Protein AF-A0A2E2UXY4-F1 (afdb_monomer_lite)

Sequence (115 aa):
MAEKNNEGSLSYKFWNSEKWNSLYKQQIFVAHKLVKKYKESAIVKALNSSRGKKIYSLRFPGLENIILAEQKKIELQEQKSSNIIYDTDISDKRRKPFGKKSPAQRLRDLDGENK

Secondary structure (DSSP, 8-state):
---TT--S-HHHHHHH-HHHHHHHHHHHHHHHHHHHHS-HHHHHHHHHSTTGGG---TT-THHHHHHHHHHHHHHHHHHHHTT----TT-----PPPTT---HHHHHHHHHTS--

Radius of gyration: 29.12 Å; chains: 1; bounding box: 54×53×76 Å

Foldseek 3Di:
DPPPPPPDDPVCCQCPPPVRNVVVVVQVVLVVVVVVPAPVVLLVVLCVDPVNVVDPGSPPPCSVVSSVVSRVVVVVVVVVVVPDDDPPPPPPPDDDPPPDDDPVRVVVVVVPPPD

Structure (mmCIF, N/CA/C/O backbone):
data_AF-A0A2E2UXY4-F1
#
_entry.id   AF-A0A2E2UXY4-F1
#
loop_
_atom_site.group_PDB
_atom_site.id
_atom_site.type_symbol
_atom_site.label_atom_id
_atom_site.label_alt_id
_atom_site.label_comp_id
_atom_site.label_asym_id
_atom_site.label_entity_id
_atom_site.label_seq_id
_atom_site.pdbx_PDB_ins_code
_atom_site.Cartn_x
_atom_site.Cartn_y
_atom_site.Cartn_z
_atom_site.occupancy
_atom_site.B_iso_or_equiv
_atom_site.auth_seq_id
_atom_site.auth_comp_id
_atom_site.auth_asym_id
_atom_site.auth_atom_id
_atom_site.pdbx_PDB_model_num
ATOM 1 N N . MET A 1 1 ? 18.876 13.947 -13.382 1.00 44.22 1 MET A N 1
ATOM 2 C CA . MET A 1 1 ? 18.264 12.682 -13.851 1.00 44.22 1 MET A CA 1
ATOM 3 C C . MET A 1 1 ? 16.855 13.029 -14.347 1.00 44.22 1 MET A C 1
ATOM 5 O O . MET A 1 1 ? 16.097 13.547 -13.551 1.00 44.22 1 MET A O 1
ATOM 9 N N . ALA A 1 2 ? 16.546 12.896 -15.645 1.00 44.16 2 ALA A N 1
ATOM 10 C CA . ALA A 1 2 ? 15.249 13.188 -16.316 1.00 44.16 2 ALA A CA 1
ATOM 11 C C . ALA A 1 2 ? 14.596 14.598 -16.203 1.00 44.16 2 ALA A C 1
ATOM 13 O O . ALA A 1 2 ? 13.668 14.886 -16.951 1.00 44.16 2 ALA A O 1
ATOM 14 N N . GLU A 1 3 ? 15.090 15.494 -15.351 1.00 42.06 3 GLU A N 1
ATOM 15 C CA . GLU A 1 3 ? 14.454 16.797 -15.064 1.00 42.06 3 GLU A CA 1
ATOM 16 C C . GLU A 1 3 ? 15.028 17.991 -15.849 1.00 42.06 3 GLU A C 1
ATOM 18 O O . GLU A 1 3 ? 14.431 19.061 -15.881 1.00 42.06 3 GLU A O 1
ATOM 23 N N . LYS A 1 4 ? 16.188 17.819 -16.495 1.00 50.31 4 LYS A N 1
ATOM 24 C CA . LYS A 1 4 ? 17.079 18.936 -16.863 1.00 50.31 4 LYS A CA 1
ATOM 25 C C . LYS A 1 4 ? 16.485 19.942 -17.867 1.00 50.31 4 LYS A C 1
ATOM 27 O O . LYS A 1 4 ? 16.881 21.097 -17.827 1.00 50.31 4 LYS A O 1
ATOM 32 N N . ASN A 1 5 ? 15.532 19.526 -18.708 1.00 56.31 5 ASN A N 1
ATOM 33 C CA . ASN A 1 5 ? 14.959 20.385 -19.758 1.00 56.31 5 ASN A CA 1
ATOM 34 C C . ASN A 1 5 ? 13.443 20.630 -19.606 1.00 56.31 5 ASN A C 1
ATOM 36 O O . ASN A 1 5 ? 12.878 21.347 -20.408 1.00 56.31 5 ASN A O 1
ATOM 40 N N . ASN A 1 6 ? 12.784 20.010 -18.618 1.00 55.69 6 ASN A N 1
ATOM 41 C CA . ASN A 1 6 ? 11.361 20.100 -18.237 1.00 55.69 6 ASN A CA 1
ATOM 42 C C . ASN A 1 6 ? 10.250 20.386 -19.291 1.00 55.69 6 ASN A C 1
ATOM 44 O O . ASN A 1 6 ? 9.140 20.736 -18.910 1.00 55.69 6 ASN A O 1
ATOM 48 N N . GLU A 1 7 ? 10.447 20.135 -20.580 1.00 50.50 7 GLU A N 1
ATOM 49 C CA . GLU A 1 7 ? 9.418 20.364 -21.606 1.00 50.50 7 GLU A CA 1
ATOM 50 C C . GLU A 1 7 ? 8.382 19.219 -21.649 1.00 50.50 7 GLU A C 1
ATOM 52 O O . GLU A 1 7 ? 8.735 18.045 -21.774 1.00 50.50 7 GLU A O 1
ATOM 57 N N . GLY A 1 8 ? 7.090 19.549 -21.508 1.00 55.97 8 GLY A N 1
ATOM 58 C CA . GLY A 1 8 ? 5.956 18.613 -21.597 1.00 55.97 8 GLY A CA 1
ATOM 59 C C . GLY A 1 8 ? 5.457 18.014 -20.268 1.00 55.97 8 GLY A C 1
ATOM 60 O O . GLY A 1 8 ? 6.165 17.975 -19.257 1.00 55.97 8 GLY A O 1
ATOM 61 N N . SER A 1 9 ? 4.210 17.521 -20.284 1.00 64.81 9 SER A N 1
ATOM 62 C CA . SER A 1 9 ? 3.551 16.859 -19.144 1.00 64.81 9 SER A CA 1
ATOM 63 C C . SER A 1 9 ? 4.293 15.586 -18.719 1.00 64.81 9 SER A C 1
ATOM 65 O O . SER A 1 9 ? 4.782 14.822 -19.555 1.00 64.81 9 SER A O 1
ATOM 67 N N . LEU A 1 10 ? 4.344 15.330 -17.409 1.00 66.25 10 LEU A N 1
ATOM 68 C CA . LEU A 1 10 ? 4.991 14.157 -16.814 1.00 66.25 10 LEU A CA 1
ATOM 69 C C . LEU A 1 10 ? 4.505 12.840 -17.454 1.00 66.25 10 LEU A C 1
ATOM 71 O O . LEU A 1 10 ? 5.305 11.945 -17.722 1.00 66.25 10 LEU A O 1
ATOM 75 N N . SER A 1 11 ? 3.213 12.759 -17.783 1.00 63.16 11 SER A N 1
ATOM 76 C CA . SER A 1 11 ? 2.592 11.612 -18.455 1.00 63.16 11 SER A CA 1
ATOM 77 C C . SER A 1 11 ? 3.180 11.372 -19.849 1.00 63.16 11 SER A C 1
ATOM 79 O O . SER A 1 11 ? 3.491 10.238 -20.202 1.00 63.16 11 SER A O 1
ATOM 81 N N . TYR A 1 12 ? 3.390 12.444 -20.621 1.00 65.31 12 TYR A N 1
ATOM 82 C CA . TYR A 1 12 ? 3.936 12.383 -21.980 1.00 65.31 12 TYR A CA 1
ATOM 83 C C . TYR A 1 12 ? 5.381 11.859 -21.981 1.00 65.31 12 TYR A C 1
ATOM 85 O O . TYR A 1 12 ? 5.742 11.018 -22.804 1.00 65.31 12 TYR A O 1
ATOM 93 N N . LYS A 1 13 ? 6.190 12.280 -20.998 1.00 66.75 13 LYS A N 1
ATOM 94 C CA . LYS A 1 13 ? 7.580 11.820 -20.825 1.00 66.75 13 LYS A CA 1
ATOM 95 C C . LYS A 1 13 ? 7.662 10.320 -20.525 1.00 66.75 13 LYS A C 1
ATOM 97 O O . LYS A 1 13 ? 8.518 9.636 -21.082 1.00 66.75 13 LYS A O 1
ATOM 102 N N . PHE A 1 14 ? 6.777 9.794 -19.674 1.00 72.00 14 PHE A N 1
ATOM 103 C CA . PHE A 1 14 ? 6.802 8.377 -19.297 1.00 72.00 14 PHE A CA 1
ATOM 104 C C . PHE A 1 14 ? 6.182 7.445 -20.346 1.00 72.00 14 PHE A C 1
ATOM 106 O O . PHE A 1 14 ? 6.632 6.308 -20.465 1.00 72.00 14 PHE A O 1
ATOM 113 N N . TRP A 1 15 ? 5.193 7.910 -21.117 1.00 73.38 15 TRP A N 1
ATOM 114 C CA . TRP A 1 15 ? 4.555 7.129 -22.191 1.00 73.38 15 TRP A CA 1
ATOM 115 C C . TRP A 1 15 ? 5.418 6.988 -23.435 1.00 73.38 15 TRP A C 1
ATOM 117 O O . TRP A 1 15 ? 5.463 5.907 -24.023 1.00 73.38 15 TRP A O 1
ATOM 127 N N . ASN A 1 16 ? 6.127 8.051 -23.810 1.00 74.62 16 ASN A N 1
ATOM 128 C CA . ASN A 1 16 ? 6.851 8.088 -25.078 1.00 74.62 16 ASN A CA 1
ATOM 129 C C . ASN A 1 16 ? 8.336 7.749 -24.938 1.00 74.62 16 ASN A C 1
ATOM 131 O O . ASN A 1 16 ? 8.977 7.396 -25.922 1.00 74.62 16 ASN A O 1
ATOM 135 N N . SER A 1 17 ? 8.899 7.809 -23.727 1.00 80.25 17 SER A N 1
ATOM 136 C CA . SER A 1 17 ? 10.271 7.358 -23.502 1.00 80.25 17 SER A CA 1
ATOM 137 C C . SER A 1 17 ? 10.332 5.834 -23.462 1.00 80.25 17 SER A C 1
ATOM 139 O O . SER A 1 17 ? 9.807 5.210 -22.541 1.00 80.25 17 SER A O 1
ATOM 141 N N . GLU A 1 18 ? 11.038 5.234 -24.418 1.00 78.88 18 GLU A N 1
ATOM 142 C CA . GLU A 1 18 ? 11.223 3.781 -24.523 1.00 78.88 18 GLU A CA 1
ATOM 143 C C . GLU A 1 18 ? 11.753 3.154 -23.222 1.00 78.88 18 GLU A C 1
ATOM 145 O O . GLU A 1 18 ? 11.267 2.115 -22.776 1.00 78.88 18 GLU A O 1
ATOM 150 N N . LYS A 1 19 ? 12.656 3.863 -22.532 1.00 80.00 19 LYS A N 1
ATOM 151 C CA . LYS A 1 19 ? 13.224 3.445 -21.245 1.00 80.00 19 LYS A CA 1
ATOM 152 C C . LYS A 1 19 ? 12.175 3.264 -20.142 1.00 80.00 19 LYS A C 1
ATOM 154 O O . LYS A 1 19 ? 12.319 2.379 -19.302 1.00 80.00 19 LYS A O 1
ATOM 159 N N . TRP A 1 20 ? 11.150 4.113 -20.102 1.00 81.25 20 TRP A N 1
ATOM 160 C CA . TRP A 1 20 ? 10.205 4.171 -18.979 1.00 81.25 20 TRP A CA 1
ATOM 161 C C . TRP A 1 20 ? 8.807 3.649 -19.313 1.00 81.25 20 TRP A C 1
ATOM 163 O O . TRP A 1 20 ? 8.074 3.263 -18.401 1.00 81.25 20 TRP A O 1
ATOM 173 N N . ASN A 1 21 ? 8.470 3.569 -20.600 1.00 85.00 21 ASN A N 1
ATOM 174 C CA . ASN A 1 21 ? 7.168 3.143 -21.104 1.00 85.00 21 ASN A CA 1
ATOM 175 C C . ASN A 1 21 ? 6.756 1.773 -20.544 1.00 85.00 21 ASN A C 1
ATOM 177 O O . ASN A 1 21 ? 5.673 1.618 -19.980 1.00 85.00 21 ASN A O 1
ATOM 181 N N . SER A 1 22 ? 7.657 0.7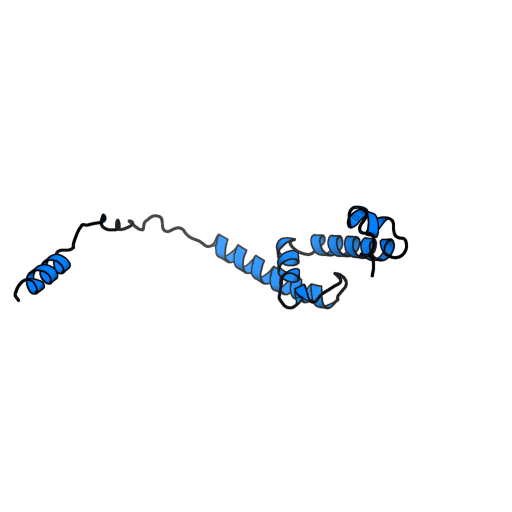88 -20.616 1.00 87.19 22 SER A N 1
ATOM 182 C CA . SER A 1 22 ? 7.391 -0.563 -20.103 1.00 87.19 22 SER A CA 1
ATOM 183 C C . SER A 1 22 ? 7.133 -0.573 -18.592 1.00 87.19 22 SER A C 1
ATOM 185 O O . SER A 1 22 ? 6.145 -1.144 -18.126 1.00 87.19 22 SER A O 1
ATOM 187 N N . LEU A 1 23 ? 7.974 0.122 -17.818 1.00 87.75 23 LEU A N 1
ATOM 188 C CA . LEU A 1 23 ? 7.852 0.178 -16.361 1.00 87.75 23 LEU A CA 1
ATOM 189 C C . LEU A 1 23 ? 6.548 0.846 -15.927 1.00 87.75 23 LEU A C 1
ATOM 191 O O . LEU A 1 23 ? 5.853 0.317 -15.061 1.00 87.75 23 LEU A O 1
ATOM 195 N N . TYR A 1 24 ? 6.179 1.970 -16.538 1.00 87.62 24 TYR A N 1
ATOM 196 C CA . TYR A 1 24 ? 4.933 2.647 -16.196 1.00 87.62 24 TYR A CA 1
ATOM 197 C C . TYR A 1 24 ? 3.717 1.806 -16.628 1.00 87.62 24 TYR A C 1
ATOM 199 O O . TYR A 1 24 ? 2.797 1.642 -15.826 1.00 87.62 24 TYR A O 1
ATOM 207 N N . LYS A 1 25 ? 3.709 1.179 -17.817 1.00 89.88 25 LYS A N 1
ATOM 208 C CA . LYS A 1 25 ? 2.633 0.243 -18.224 1.00 89.88 25 LYS A CA 1
ATOM 209 C C . LYS A 1 25 ? 2.422 -0.870 -17.199 1.00 89.88 25 LYS A C 1
ATOM 211 O O . LYS A 1 25 ? 1.285 -1.183 -16.845 1.00 89.88 25 LYS A O 1
ATOM 216 N N . GLN A 1 26 ? 3.509 -1.425 -16.666 1.00 91.69 26 GLN A N 1
ATOM 217 C CA . GLN A 1 26 ? 3.431 -2.416 -15.595 1.00 91.69 26 GLN A CA 1
ATOM 218 C C . GLN A 1 26 ? 2.832 -1.836 -14.306 1.00 91.69 26 GLN A C 1
ATOM 220 O O . GLN A 1 26 ? 2.033 -2.515 -13.664 1.00 91.69 26 GLN A O 1
ATOM 225 N N . GLN A 1 27 ? 3.168 -0.596 -13.930 1.00 91.31 27 GLN A N 1
ATOM 226 C CA . GLN A 1 27 ? 2.557 0.065 -12.768 1.00 91.31 27 GLN A CA 1
ATOM 227 C C . GLN A 1 27 ? 1.046 0.267 -12.955 1.00 91.31 27 GLN A C 1
ATOM 229 O O . GLN A 1 27 ? 0.303 -0.029 -12.024 1.00 91.31 27 GLN A O 1
ATOM 234 N N . ILE A 1 28 ? 0.570 0.673 -14.145 1.00 92.81 28 ILE A N 1
ATOM 235 C CA . ILE A 1 28 ? -0.879 0.759 -14.430 1.00 92.81 28 ILE A CA 1
ATOM 236 C C . ILE A 1 28 ? -1.542 -0.600 -14.242 1.00 92.81 28 ILE A C 1
ATOM 238 O O . ILE A 1 28 ? -2.569 -0.703 -13.574 1.00 92.81 28 ILE A O 1
ATOM 242 N N . PHE A 1 29 ? -0.974 -1.648 -14.841 1.00 94.56 29 PHE A N 1
ATOM 243 C CA . PHE A 1 29 ? -1.567 -2.980 -14.776 1.00 94.56 29 PHE A CA 1
ATOM 244 C C . PHE A 1 29 ? -1.713 -3.454 -13.325 1.00 94.56 29 PHE A C 1
ATOM 246 O O . PHE A 1 29 ? -2.751 -3.989 -12.929 1.00 94.56 29 PHE A O 1
ATOM 253 N N . VAL A 1 30 ? -0.687 -3.207 -12.512 1.00 95.00 30 VAL A N 1
ATOM 254 C CA . VAL A 1 30 ? -0.689 -3.540 -11.086 1.00 95.00 30 VAL A CA 1
ATOM 255 C C . VAL A 1 30 ? -1.694 -2.681 -10.322 1.00 95.00 30 VAL A C 1
ATOM 257 O O . VAL A 1 30 ? -2.456 -3.229 -9.530 1.00 95.00 30 VAL A O 1
ATOM 260 N N . ALA A 1 31 ? -1.763 -1.375 -10.590 1.00 94.94 31 ALA A N 1
ATOM 261 C CA . ALA A 1 31 ? -2.753 -0.487 -9.985 1.00 94.94 31 ALA A CA 1
ATOM 262 C C . ALA A 1 31 ? -4.183 -0.973 -10.267 1.00 94.94 31 ALA A C 1
ATOM 264 O O . ALA A 1 31 ? -4.979 -1.128 -9.345 1.00 94.94 31 ALA A O 1
ATOM 265 N N . HIS A 1 32 ? -4.483 -1.318 -11.520 1.00 95.94 32 HIS A N 1
ATOM 266 C CA . HIS A 1 32 ? -5.780 -1.864 -11.912 1.00 95.94 32 HIS A CA 1
ATOM 267 C C . HIS A 1 32 ? -6.084 -3.201 -11.216 1.00 95.94 32 HIS A C 1
ATOM 269 O O . HIS A 1 32 ? -7.202 -3.426 -10.756 1.00 95.94 32 HIS A O 1
ATOM 275 N N . LYS A 1 33 ? -5.083 -4.080 -11.068 1.00 95.94 33 LYS A N 1
ATOM 276 C CA . LYS A 1 33 ? -5.227 -5.325 -10.299 1.00 95.94 33 LYS A CA 1
ATOM 277 C C . LYS A 1 33 ? -5.535 -5.059 -8.820 1.00 95.94 33 LYS A C 1
ATOM 279 O O . LYS A 1 33 ? -6.321 -5.800 -8.239 1.00 95.94 33 LYS A O 1
ATOM 284 N N . LEU A 1 34 ? -4.933 -4.032 -8.218 1.00 95.88 34 LEU A N 1
ATOM 285 C CA . LEU A 1 34 ? -5.186 -3.654 -6.825 1.00 95.88 34 LEU A CA 1
ATOM 286 C C . LEU A 1 34 ? -6.596 -3.084 -6.641 1.00 95.88 34 LEU A C 1
ATOM 288 O O . LEU A 1 34 ? -7.291 -3.520 -5.729 1.00 95.88 34 LEU A O 1
ATOM 292 N N . VAL A 1 35 ? -7.041 -2.191 -7.530 1.00 95.94 35 VAL A N 1
ATOM 293 C CA . VAL A 1 35 ? -8.395 -1.601 -7.492 1.00 95.94 35 VAL A CA 1
ATOM 294 C C . VAL A 1 35 ? -9.484 -2.668 -7.638 1.00 95.94 35 VAL A C 1
ATOM 296 O O . VAL A 1 35 ? -10.521 -2.587 -6.995 1.00 95.94 35 VAL A O 1
ATOM 299 N N . LYS A 1 36 ? -9.239 -3.730 -8.415 1.00 96.25 36 LYS A N 1
ATOM 300 C CA . LYS A 1 36 ? -10.166 -4.873 -8.499 1.00 96.25 36 LYS A CA 1
ATOM 301 C C . LYS A 1 36 ? -10.280 -5.687 -7.207 1.00 96.25 36 LYS A C 1
ATOM 303 O O . LYS A 1 36 ? -11.261 -6.403 -7.038 1.00 96.25 36 LYS A O 1
ATOM 308 N N . LYS A 1 37 ? -9.263 -5.651 -6.343 1.00 95.69 37 LYS A N 1
ATOM 309 C CA . LYS A 1 37 ? -9.192 -6.466 -5.120 1.00 95.69 37 LYS A CA 1
ATOM 310 C C . LYS A 1 37 ? -9.604 -5.709 -3.858 1.00 95.69 37 LYS A C 1
ATOM 312 O O . LYS A 1 37 ? -10.111 -6.329 -2.931 1.00 95.69 37 LYS A O 1
ATOM 317 N N . TYR A 1 38 ? -9.328 -4.410 -3.794 1.00 96.69 38 TYR A N 1
ATOM 318 C CA . TYR A 1 38 ? -9.456 -3.596 -2.585 1.00 96.69 38 TYR A CA 1
ATOM 319 C C . TYR A 1 38 ? -10.192 -2.293 -2.888 1.00 96.69 38 TYR A C 1
ATOM 321 O O . TYR A 1 38 ? -10.139 -1.801 -4.013 1.00 96.69 38 TYR A O 1
ATOM 329 N N . LYS A 1 39 ? -10.823 -1.690 -1.871 1.00 95.38 39 LYS A N 1
ATOM 330 C CA . LYS A 1 39 ? -11.453 -0.369 -2.021 1.00 95.38 39 LYS A CA 1
ATOM 331 C C . LYS A 1 39 ? -10.389 0.682 -2.343 1.00 95.38 39 LYS A C 1
ATOM 333 O O . LYS A 1 39 ? -9.312 0.666 -1.737 1.00 95.38 39 LYS A O 1
ATOM 338 N N . GLU A 1 40 ? -10.681 1.640 -3.230 1.00 95.38 40 GLU A N 1
ATOM 339 C CA . GLU A 1 40 ? -9.680 2.654 -3.606 1.00 95.38 40 GLU A CA 1
ATOM 340 C C . GLU A 1 40 ? -9.212 3.461 -2.389 1.00 95.38 40 GLU A C 1
ATOM 342 O O . GLU A 1 40 ? -8.027 3.768 -2.246 1.00 95.38 40 GLU A O 1
ATOM 347 N N . SER A 1 41 ? -10.125 3.731 -1.455 1.00 95.19 41 SER A N 1
ATOM 348 C CA . SER A 1 41 ? -9.837 4.424 -0.199 1.00 95.19 41 SER A CA 1
ATOM 349 C C . SER A 1 41 ? -8.809 3.689 0.671 1.00 95.19 41 SER A C 1
ATOM 351 O O . SER A 1 41 ? -7.945 4.338 1.267 1.00 95.19 41 SER A O 1
ATOM 353 N N . ALA A 1 42 ? -8.844 2.353 0.716 1.00 96.56 42 ALA A N 1
ATOM 354 C CA . ALA A 1 42 ? -7.860 1.547 1.438 1.00 96.56 42 ALA A CA 1
ATOM 355 C C . ALA A 1 42 ? -6.478 1.645 0.789 1.00 96.56 42 ALA A C 1
ATOM 357 O O . ALA A 1 42 ? -5.478 1.833 1.483 1.00 96.56 42 ALA A O 1
ATOM 358 N N . ILE A 1 43 ? -6.425 1.586 -0.545 1.00 96.38 43 ILE A N 1
ATOM 359 C CA . ILE A 1 43 ? -5.181 1.693 -1.315 1.00 96.38 43 ILE A CA 1
ATOM 360 C C . ILE A 1 43 ? -4.529 3.062 -1.083 1.00 96.38 43 ILE A C 1
ATOM 362 O O . ILE A 1 43 ? -3.343 3.139 -0.760 1.00 96.38 43 ILE A O 1
ATOM 366 N N . VAL A 1 44 ? -5.303 4.147 -1.180 1.00 95.81 44 VAL A N 1
ATOM 367 C CA . VAL A 1 44 ? -4.798 5.514 -0.974 1.00 95.81 44 VAL A CA 1
ATOM 368 C C . VAL A 1 44 ? -4.308 5.717 0.462 1.00 95.81 44 VAL A C 1
ATOM 370 O O . VAL A 1 44 ? -3.222 6.263 0.668 1.00 95.81 44 VAL A O 1
ATOM 373 N N . LYS A 1 45 ? -5.055 5.245 1.471 1.00 96.25 45 LYS A N 1
ATOM 374 C CA . LYS A 1 45 ? -4.614 5.314 2.876 1.00 96.25 45 LYS A CA 1
ATOM 375 C C . LYS A 1 45 ? -3.333 4.514 3.111 1.00 96.25 45 LYS A C 1
ATOM 377 O O . LYS A 1 45 ? -2.429 5.000 3.791 1.00 96.25 45 LYS A O 1
ATOM 382 N N . ALA A 1 46 ? -3.215 3.335 2.506 1.00 96.62 46 ALA A N 1
ATOM 383 C CA . ALA A 1 46 ? -2.022 2.503 2.612 1.00 96.62 46 ALA A CA 1
ATOM 384 C C . ALA A 1 46 ? -0.787 3.193 2.023 1.00 96.62 46 ALA A C 1
ATOM 386 O O . ALA A 1 46 ? 0.259 3.215 2.674 1.00 96.62 46 ALA A O 1
ATOM 387 N N . LEU A 1 47 ? -0.911 3.817 0.848 1.00 95.44 47 LEU A N 1
ATOM 388 C CA . LEU A 1 47 ? 0.170 4.579 0.212 1.00 95.44 47 LEU A CA 1
ATOM 389 C C . LEU A 1 47 ? 0.550 5.834 1.011 1.00 95.44 47 LEU A C 1
ATOM 391 O O . LEU A 1 47 ? 1.731 6.150 1.135 1.00 95.44 47 LEU A O 1
ATOM 395 N N . ASN A 1 48 ? -0.425 6.502 1.628 1.00 95.88 48 ASN A N 1
ATOM 396 C CA . ASN A 1 48 ? -0.186 7.681 2.464 1.00 95.88 48 ASN A CA 1
ATOM 397 C C . ASN A 1 48 ? 0.301 7.358 3.889 1.00 95.88 48 ASN A C 1
ATOM 399 O O . ASN A 1 48 ? 0.650 8.274 4.640 1.00 95.88 48 ASN A O 1
ATOM 403 N N . SER A 1 49 ? 0.358 6.081 4.274 1.00 95.38 49 SER A N 1
ATOM 404 C CA . SER A 1 49 ? 0.892 5.654 5.570 1.00 95.38 49 SER A CA 1
ATOM 405 C C . SER A 1 49 ? 2.401 5.917 5.690 1.00 95.38 49 SER A C 1
ATOM 407 O O . SER A 1 49 ? 3.113 6.074 4.698 1.00 95.38 49 SER A O 1
ATOM 409 N N . SER A 1 50 ? 2.934 5.921 6.916 1.00 94.19 50 SER A N 1
ATOM 410 C CA . SER A 1 50 ? 4.372 6.140 7.157 1.00 94.19 50 SER A CA 1
ATOM 411 C C . SER A 1 50 ? 5.270 5.121 6.442 1.00 94.19 50 SER A C 1
ATOM 413 O O . SER A 1 50 ? 6.367 5.466 6.001 1.00 94.19 50 SER A O 1
ATOM 415 N N . ARG A 1 51 ? 4.804 3.870 6.307 1.00 92.50 51 ARG A N 1
ATOM 416 C CA . ARG A 1 51 ? 5.487 2.820 5.535 1.00 92.50 51 ARG A CA 1
ATOM 417 C C . ARG A 1 51 ? 5.227 2.982 4.038 1.00 92.50 51 ARG A C 1
ATOM 419 O O . ARG A 1 51 ? 6.164 2.849 3.260 1.00 92.50 51 ARG A O 1
ATOM 426 N N . GLY A 1 52 ? 3.995 3.323 3.659 1.00 93.12 52 GLY A N 1
ATOM 427 C CA . GLY A 1 52 ? 3.569 3.560 2.278 1.00 93.12 52 GLY A CA 1
ATOM 428 C C . GLY A 1 52 ? 4.384 4.627 1.557 1.00 93.12 52 GLY A C 1
ATOM 429 O O . GLY A 1 52 ? 4.870 4.384 0.459 1.00 93.12 52 GLY A O 1
ATOM 430 N N . LYS A 1 53 ? 4.652 5.755 2.222 1.00 93.81 53 LYS A N 1
ATOM 431 C CA . LYS A 1 53 ? 5.443 6.868 1.666 1.00 93.81 53 LYS A CA 1
ATOM 432 C C . LYS A 1 53 ? 6.872 6.486 1.264 1.00 93.81 53 LYS A C 1
ATOM 434 O O . LYS A 1 53 ? 7.494 7.203 0.491 1.00 93.81 53 LYS A O 1
ATOM 439 N N . LYS A 1 54 ? 7.406 5.383 1.799 1.00 93.06 54 LYS A N 1
ATOM 440 C CA . LYS A 1 54 ? 8.748 4.871 1.471 1.00 93.06 54 LYS A CA 1
ATOM 441 C C . LYS A 1 54 ? 8.737 3.884 0.297 1.00 93.06 54 LYS A C 1
ATOM 443 O O . LYS A 1 54 ? 9.796 3.411 -0.106 1.00 93.06 54 LYS A O 1
ATOM 448 N N . ILE A 1 55 ? 7.561 3.528 -0.220 1.00 92.94 55 ILE A N 1
ATOM 449 C CA . ILE A 1 55 ? 7.393 2.566 -1.308 1.00 92.94 55 ILE A CA 1
ATOM 450 C C . ILE A 1 55 ? 7.367 3.323 -2.635 1.00 92.94 55 ILE A C 1
ATOM 452 O O . ILE A 1 55 ? 6.457 4.096 -2.909 1.00 92.94 55 ILE A O 1
ATOM 456 N N . TYR A 1 56 ? 8.349 3.043 -3.489 1.00 87.62 56 TYR A N 1
ATOM 457 C CA . TYR A 1 56 ? 8.491 3.684 -4.802 1.00 87.62 56 TYR A CA 1
ATOM 458 C C . TYR A 1 56 ? 7.815 2.911 -5.949 1.00 87.62 56 TYR A C 1
ATOM 460 O O . TYR A 1 56 ? 7.829 3.359 -7.091 1.00 87.62 56 TYR A O 1
ATOM 468 N N . SER A 1 57 ? 7.260 1.724 -5.679 1.00 90.50 57 SER A N 1
ATOM 469 C CA . SER A 1 57 ? 6.678 0.838 -6.694 1.00 90.50 57 SER A CA 1
ATOM 470 C C . SER A 1 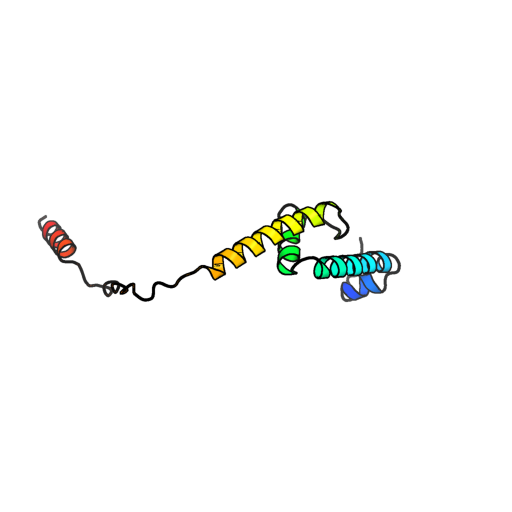57 ? 5.483 0.070 -6.144 1.00 90.50 57 SER A C 1
ATOM 472 O O . SER A 1 57 ? 5.585 -0.572 -5.098 1.00 90.50 57 SER A O 1
ATOM 474 N N . LEU A 1 58 ? 4.380 0.036 -6.897 1.00 92.81 58 LEU A N 1
ATOM 475 C CA . LEU A 1 58 ? 3.180 -0.728 -6.533 1.00 92.81 58 LEU A CA 1
ATOM 476 C C . LEU A 1 58 ? 3.399 -2.246 -6.582 1.00 92.81 58 LEU A C 1
ATOM 478 O O . LEU A 1 58 ? 2.578 -3.013 -6.092 1.00 92.81 58 LEU A O 1
ATOM 482 N N . ARG A 1 59 ? 4.522 -2.693 -7.155 1.00 90.56 59 ARG A N 1
ATOM 483 C CA . ARG A 1 59 ? 4.924 -4.106 -7.214 1.00 90.56 59 ARG A CA 1
ATOM 484 C C . ARG A 1 59 ? 5.599 -4.600 -5.939 1.00 90.56 59 ARG A C 1
ATOM 486 O O . ARG A 1 59 ? 5.973 -5.768 -5.877 1.00 90.56 59 ARG A O 1
ATOM 493 N N . PHE A 1 60 ? 5.819 -3.728 -4.959 1.00 93.81 60 PHE A N 1
ATOM 494 C CA . PHE A 1 60 ? 6.437 -4.126 -3.704 1.00 93.81 60 PHE A CA 1
ATOM 495 C C . PHE A 1 60 ? 5.568 -5.188 -3.002 1.00 93.81 60 PHE A C 1
ATOM 497 O O . PHE A 1 60 ? 4.413 -4.900 -2.687 1.00 93.81 60 PHE A O 1
ATOM 504 N N . PRO A 1 61 ? 6.091 -6.395 -2.715 1.00 90.06 61 PRO A N 1
ATOM 505 C CA . PRO A 1 61 ? 5.279 -7.497 -2.191 1.00 90.06 61 PRO A CA 1
ATOM 506 C C . PRO A 1 61 ? 4.666 -7.183 -0.820 1.00 90.06 61 PRO A C 1
ATOM 508 O O . PRO A 1 61 ? 3.562 -7.621 -0.515 1.00 90.06 61 PRO A O 1
ATOM 511 N N . GLY A 1 62 ? 5.334 -6.364 -0.003 1.00 92.94 62 GLY A N 1
ATOM 512 C CA . GLY A 1 62 ? 4.801 -5.951 1.295 1.00 92.94 62 GLY A CA 1
ATOM 513 C C . GLY A 1 62 ? 3.680 -4.908 1.220 1.00 92.94 62 GLY A C 1
ATOM 514 O O . GLY A 1 62 ? 3.079 -4.619 2.252 1.00 92.94 62 GLY A O 1
ATOM 515 N N . LEU A 1 63 ? 3.386 -4.337 0.044 1.00 94.75 63 LEU A N 1
ATOM 516 C CA . LEU A 1 63 ? 2.334 -3.328 -0.111 1.00 94.75 63 LEU A CA 1
ATOM 517 C C . LEU A 1 63 ? 0.947 -3.937 0.122 1.00 94.75 63 LEU A C 1
ATOM 519 O O . LEU A 1 63 ? 0.118 -3.316 0.781 1.00 94.75 63 LEU A O 1
ATOM 523 N N . GLU A 1 64 ? 0.716 -5.163 -0.354 1.00 94.69 64 GLU A N 1
ATOM 524 C CA . GLU A 1 64 ? -0.576 -5.850 -0.223 1.00 94.69 64 GLU A CA 1
ATOM 525 C C . GLU A 1 64 ? -0.952 -6.052 1.256 1.00 94.69 64 GLU A C 1
ATOM 527 O O . GLU A 1 64 ? -2.088 -5.798 1.647 1.00 94.69 64 GLU A O 1
ATOM 532 N N . ASN A 1 65 ? 0.028 -6.356 2.115 1.00 95.75 65 ASN A N 1
ATOM 533 C CA . ASN A 1 65 ? -0.175 -6.463 3.564 1.00 95.75 65 ASN A CA 1
ATOM 534 C C . ASN A 1 65 ? -0.589 -5.129 4.208 1.00 95.75 65 ASN A C 1
ATOM 536 O O . ASN A 1 65 ? -1.419 -5.108 5.117 1.00 95.75 65 ASN A O 1
ATOM 540 N N . ILE A 1 66 ? -0.021 -4.010 3.744 1.00 96.50 66 ILE A N 1
ATOM 541 C CA . ILE A 1 66 ? -0.363 -2.671 4.247 1.00 96.50 66 ILE A CA 1
ATOM 542 C C . ILE A 1 66 ? -1.780 -2.297 3.800 1.00 96.50 66 ILE A C 1
ATOM 544 O O . ILE A 1 66 ? -2.566 -1.809 4.611 1.00 96.50 66 ILE A O 1
ATOM 548 N N . ILE A 1 67 ? -2.124 -2.571 2.537 1.00 97.00 67 ILE A N 1
ATOM 549 C CA . ILE A 1 67 ? -3.471 -2.339 1.999 1.00 97.00 67 ILE A CA 1
ATOM 550 C C . ILE A 1 67 ? -4.502 -3.159 2.772 1.00 97.00 67 ILE A C 1
ATOM 552 O O . ILE A 1 67 ? -5.517 -2.614 3.190 1.00 97.00 67 ILE A O 1
ATOM 556 N N . LEU A 1 68 ? -4.223 -4.435 3.035 1.00 96.88 68 LEU A N 1
ATOM 557 C CA . LEU A 1 68 ? -5.113 -5.316 3.789 1.00 96.88 68 LEU A CA 1
ATOM 558 C C . LEU A 1 68 ? -5.348 -4.806 5.219 1.00 96.88 68 LEU A C 1
ATOM 560 O O . LEU A 1 68 ? -6.472 -4.852 5.718 1.00 96.88 68 LEU A O 1
ATOM 564 N N . ALA A 1 69 ? -4.311 -4.279 5.875 1.00 96.19 69 ALA A N 1
ATOM 565 C CA . ALA A 1 69 ? -4.448 -3.676 7.197 1.00 96.19 69 ALA A CA 1
ATOM 566 C C . ALA A 1 69 ? -5.344 -2.423 7.180 1.00 96.19 69 ALA A C 1
ATOM 568 O O . ALA A 1 69 ? -6.176 -2.261 8.071 1.00 96.19 69 ALA A O 1
ATOM 569 N N . GLU A 1 70 ? -5.206 -1.551 6.177 1.00 96.44 70 GLU A N 1
ATOM 570 C CA . GLU A 1 70 ? -6.059 -0.362 6.033 1.00 96.44 70 GLU A CA 1
ATOM 571 C C . GLU A 1 70 ? -7.492 -0.715 5.612 1.00 96.44 70 GLU A C 1
ATOM 573 O O . GLU A 1 70 ? -8.441 -0.140 6.142 1.00 96.44 70 GLU A O 1
ATOM 578 N N . GLN A 1 71 ? -7.671 -1.709 4.741 1.00 96.75 71 GLN A N 1
ATOM 579 C CA . GLN A 1 71 ? -8.980 -2.227 4.336 1.00 96.75 71 GLN A CA 1
ATOM 580 C C . GLN A 1 71 ? -9.785 -2.688 5.559 1.00 96.75 71 GLN A C 1
ATOM 582 O O . GLN A 1 71 ? -10.905 -2.225 5.765 1.00 96.75 71 GLN A O 1
ATOM 587 N N . LYS A 1 72 ? -9.179 -3.504 6.434 1.00 96.19 72 LYS A N 1
ATOM 588 C CA . LYS A 1 72 ? -9.816 -3.961 7.681 1.00 96.19 72 LYS A CA 1
ATOM 589 C C . LYS A 1 72 ? -10.248 -2.803 8.583 1.00 96.19 72 LYS A C 1
ATOM 591 O O . LYS A 1 72 ? -11.302 -2.868 9.209 1.00 96.19 72 LYS A O 1
ATOM 596 N N . LYS A 1 73 ? -9.451 -1.730 8.663 1.00 94.62 73 LYS A N 1
ATOM 597 C CA . LYS A 1 73 ? -9.813 -0.538 9.451 1.00 94.62 73 LYS A CA 1
ATOM 598 C C . LYS A 1 73 ? -11.035 0.169 8.873 1.00 94.62 73 LYS A C 1
ATOM 600 O O . LYS A 1 73 ? -11.875 0.617 9.646 1.00 94.62 73 LYS A O 1
ATOM 605 N N . ILE A 1 74 ? -11.126 0.281 7.548 1.00 93.38 74 ILE A N 1
ATOM 606 C CA . ILE A 1 74 ? -12.266 0.916 6.872 1.00 93.38 74 ILE A CA 1
ATOM 607 C C . ILE A 1 74 ? -13.535 0.093 7.080 1.00 93.38 74 ILE A C 1
ATOM 609 O O . ILE A 1 74 ? -14.546 0.649 7.489 1.00 93.38 74 ILE A O 1
ATOM 613 N N . GLU A 1 75 ? -13.471 -1.222 6.885 1.00 93.81 75 GLU A N 1
ATOM 614 C CA . GLU A 1 75 ? -14.615 -2.119 7.102 1.00 93.81 75 GLU A CA 1
ATOM 615 C C . GLU A 1 75 ? -15.129 -2.036 8.547 1.00 93.81 75 GLU A C 1
ATOM 617 O O . GLU A 1 75 ? -16.330 -1.940 8.787 1.00 93.81 75 GLU A O 1
ATOM 622 N N . LEU A 1 76 ? -14.217 -1.976 9.521 1.00 92.12 76 LEU A N 1
ATOM 623 C CA . LEU A 1 76 ? -14.567 -1.823 10.933 1.00 92.12 76 LEU A CA 1
ATOM 624 C C . LEU A 1 76 ? -15.181 -0.445 11.243 1.00 92.12 76 LEU A C 1
ATOM 626 O O . LEU A 1 76 ? -16.033 -0.333 12.123 1.00 92.12 76 LEU A O 1
ATOM 630 N N . GLN A 1 77 ? -14.769 0.610 10.534 1.00 89.12 77 GLN A N 1
ATOM 631 C CA . GLN A 1 77 ? -15.386 1.939 10.637 1.00 89.12 77 GLN A CA 1
ATOM 632 C C . GLN A 1 77 ? -16.801 1.951 10.048 1.00 89.12 77 GLN A C 1
ATOM 634 O O . GLN A 1 77 ? -17.712 2.471 10.690 1.00 89.12 77 GLN A O 1
ATOM 639 N N . GLU A 1 78 ? -16.999 1.338 8.881 1.00 88.69 78 GLU A N 1
ATOM 640 C CA . GLU A 1 78 ? -18.305 1.244 8.217 1.00 88.69 78 GLU A CA 1
ATOM 641 C C . GLU A 1 78 ? -19.323 0.478 9.080 1.00 88.69 78 GLU A C 1
ATOM 643 O O . GLU A 1 78 ? -20.437 0.958 9.294 1.00 88.69 78 GLU A O 1
ATOM 648 N N . GLN A 1 79 ? -18.912 -0.647 9.679 1.00 85.25 79 GLN A N 1
ATOM 649 C CA . GLN A 1 79 ? -19.745 -1.421 10.612 1.00 85.25 79 GLN A CA 1
ATOM 650 C C . GLN A 1 79 ? -20.123 -0.645 11.884 1.00 85.25 79 GLN A C 1
ATOM 652 O O . GLN A 1 79 ? -21.184 -0.865 12.469 1.00 85.25 79 GLN A O 1
ATOM 657 N N . LYS A 1 80 ? -19.257 0.260 12.353 1.00 80.38 80 LYS A N 1
ATOM 658 C CA . LYS A 1 80 ? -19.562 1.113 13.511 1.00 80.38 80 LYS A CA 1
ATOM 659 C C . LYS A 1 80 ? -20.559 2.210 13.155 1.00 80.38 80 LYS A C 1
ATOM 661 O O . LYS A 1 80 ? -21.456 2.479 13.947 1.00 80.38 80 LYS A O 1
ATOM 666 N N . SER A 1 81 ? -20.431 2.819 11.976 1.00 68.06 81 SER A N 1
ATOM 667 C CA . SER A 1 81 ? -21.345 3.881 11.537 1.00 68.06 81 SER A CA 1
ATOM 668 C C . SER A 1 81 ? -22.779 3.403 11.304 1.00 68.06 81 SER A C 1
ATOM 670 O O . SER A 1 81 ? -23.706 4.175 11.518 1.00 68.06 81 SER A O 1
ATOM 672 N N . SER A 1 82 ? -22.988 2.135 10.937 1.00 62.28 82 SER A N 1
ATOM 673 C CA . SER A 1 82 ? -24.332 1.575 10.737 1.00 62.28 82 SER A CA 1
ATOM 674 C C . SER A 1 82 ? -25.106 1.305 12.035 1.00 62.28 82 SER A C 1
ATOM 676 O O . SER A 1 82 ? -26.302 1.057 11.972 1.00 62.28 82 SER A O 1
ATOM 678 N N . ASN A 1 83 ? -24.450 1.350 13.201 1.00 61.47 83 ASN A N 1
ATOM 679 C CA . ASN A 1 83 ? -25.055 1.035 14.503 1.00 61.47 83 ASN A CA 1
ATOM 680 C C . ASN A 1 83 ? -25.361 2.278 15.359 1.00 61.47 83 ASN A C 1
ATOM 682 O O . ASN A 1 83 ? -25.597 2.156 16.561 1.00 61.47 83 ASN A O 1
ATOM 686 N N . ILE A 1 84 ? -25.341 3.481 14.777 1.00 58.22 84 ILE A N 1
ATOM 687 C CA . ILE A 1 84 ? -25.718 4.698 15.502 1.00 58.22 84 ILE A CA 1
ATOM 688 C C . ILE A 1 84 ? -27.248 4.739 15.598 1.00 58.22 84 ILE A C 1
ATOM 690 O O . ILE A 1 84 ? -27.933 5.163 14.670 1.00 58.22 84 ILE A O 1
ATOM 694 N N . ILE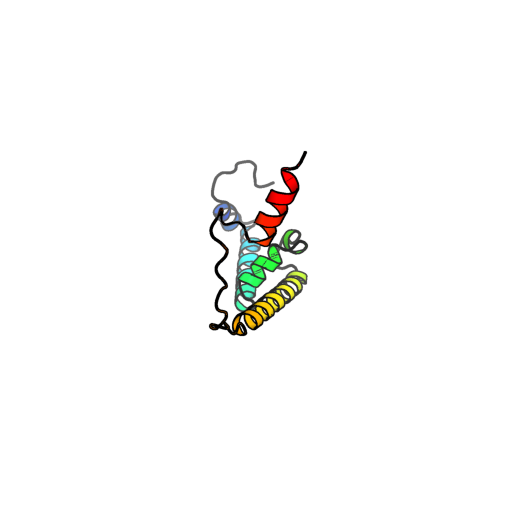 A 1 85 ? -27.782 4.276 16.727 1.00 66.88 85 ILE A N 1
ATOM 695 C CA . ILE A 1 85 ? -29.173 4.511 17.117 1.00 66.88 85 ILE A CA 1
ATOM 696 C C . ILE A 1 85 ? -29.244 5.961 17.602 1.00 66.88 85 ILE A C 1
ATOM 698 O O . ILE A 1 85 ? -28.610 6.322 18.594 1.00 66.88 85 ILE A O 1
ATOM 702 N N . TYR A 1 86 ? -29.967 6.808 16.875 1.00 59.44 86 TYR A N 1
ATOM 703 C CA . TYR A 1 86 ? -30.244 8.172 17.311 1.00 59.44 86 TYR A CA 1
ATOM 704 C C . TYR A 1 86 ? -31.351 8.129 18.370 1.00 59.44 86 TYR A C 1
ATOM 706 O O . TYR A 1 86 ? -32.517 7.942 18.023 1.00 59.44 86 TYR A O 1
ATOM 714 N N . ASP A 1 87 ? -31.003 8.318 19.644 1.00 58.75 87 ASP A N 1
ATOM 715 C CA . ASP A 1 87 ? -31.993 8.657 20.673 1.00 58.75 87 ASP A CA 1
ATOM 716 C C . ASP A 1 87 ? -32.544 10.051 20.343 1.00 58.75 87 ASP A C 1
ATOM 718 O O . ASP A 1 87 ? -31.900 11.076 20.571 1.00 58.75 87 ASP A O 1
ATOM 722 N N . THR A 1 88 ? -33.727 10.088 19.731 1.00 59.84 88 THR A N 1
ATOM 723 C CA . THR A 1 88 ? -34.423 11.327 19.341 1.00 59.84 88 THR A CA 1
ATOM 724 C C . THR A 1 88 ? -35.102 12.016 20.532 1.00 59.84 88 THR A C 1
ATOM 726 O O . THR A 1 88 ? -35.591 13.134 20.389 1.00 59.84 88 THR A O 1
ATOM 729 N N . ASP A 1 89 ? -35.035 11.404 21.720 1.00 60.38 89 ASP A N 1
ATOM 730 C CA . ASP A 1 89 ? -35.708 11.840 22.947 1.00 60.38 89 ASP A CA 1
ATOM 731 C C . ASP A 1 89 ? -34.772 12.477 23.990 1.00 60.38 89 ASP A C 1
ATOM 733 O O . ASP A 1 89 ? -35.105 12.584 25.173 1.00 60.38 89 ASP A O 1
ATOM 737 N N . ILE A 1 90 ? -33.598 12.968 23.588 1.00 59.88 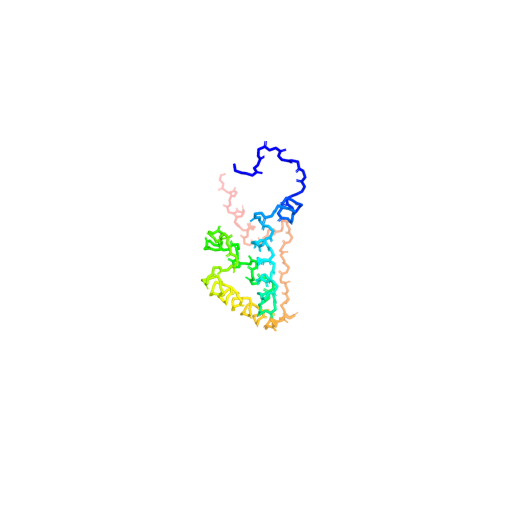90 ILE A N 1
ATOM 738 C CA . ILE A 1 90 ? -32.825 13.852 24.465 1.00 59.88 90 ILE A CA 1
ATOM 739 C C . ILE A 1 90 ? -33.397 15.254 24.286 1.00 59.88 90 ILE A C 1
ATOM 741 O O . ILE A 1 90 ? -33.033 15.978 23.363 1.00 59.88 90 ILE A O 1
ATOM 745 N N . SER A 1 91 ? -34.308 15.652 25.178 1.00 62.09 91 SER A N 1
ATOM 746 C CA . SER A 1 91 ? -34.711 17.050 25.308 1.00 62.09 91 SER A CA 1
ATOM 747 C C . SER A 1 91 ? -33.454 17.881 25.595 1.00 62.09 91 SER A C 1
ATOM 749 O O . SER A 1 91 ? -33.000 17.965 26.743 1.00 62.09 91 SER A O 1
ATOM 751 N N . ASP A 1 92 ? -32.848 18.442 24.552 1.00 63.34 92 ASP A N 1
ATOM 752 C CA . ASP A 1 92 ? -31.653 19.265 24.655 1.00 63.34 92 ASP A CA 1
ATOM 753 C C . ASP A 1 92 ? -31.946 20.408 25.628 1.00 63.34 92 ASP A C 1
ATOM 755 O O . ASP A 1 92 ? -32.692 21.351 25.336 1.00 63.34 92 ASP A O 1
ATOM 759 N N . LYS A 1 93 ? -31.389 20.320 26.841 1.00 66.56 93 LYS A N 1
ATOM 760 C CA . LYS A 1 93 ? -31.498 21.395 27.826 1.00 66.56 93 LYS A CA 1
ATOM 761 C C . LYS A 1 93 ? -30.793 22.604 27.2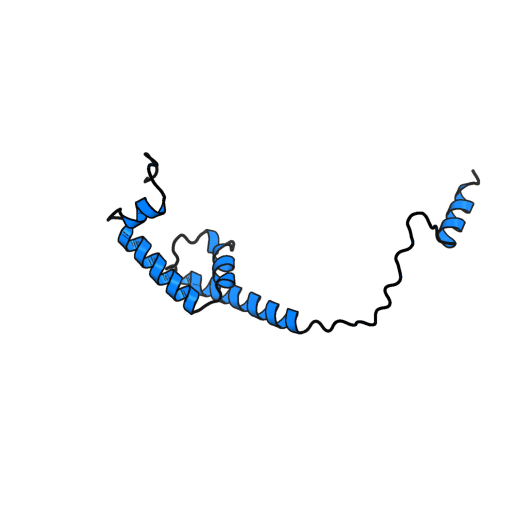25 1.00 66.56 93 LYS A C 1
ATOM 763 O O . LYS A 1 93 ? -29.564 22.658 27.189 1.00 66.56 93 LYS A O 1
ATOM 768 N N . ARG A 1 94 ? -31.585 23.562 26.728 1.00 68.44 94 ARG A N 1
ATOM 769 C CA . ARG A 1 94 ? -31.104 24.792 26.086 1.00 68.44 94 ARG A CA 1
ATOM 770 C C . ARG A 1 94 ? -29.970 25.397 26.914 1.00 68.44 94 ARG A C 1
ATOM 772 O O . ARG A 1 94 ? -30.137 25.667 28.107 1.00 68.44 94 ARG A O 1
ATOM 779 N N . ARG A 1 95 ? -28.819 25.632 26.276 1.00 70.44 95 ARG A N 1
ATOM 780 C CA . ARG A 1 95 ? -27.731 26.410 26.882 1.00 70.44 95 ARG A CA 1
ATOM 781 C C . ARG A 1 95 ? -28.291 27.778 27.272 1.00 70.44 95 ARG A 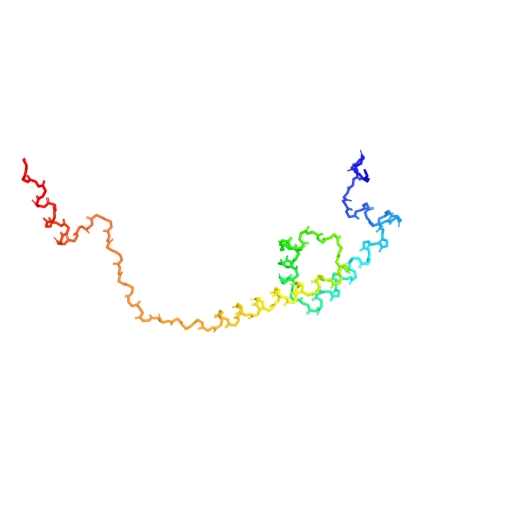C 1
ATOM 783 O O . ARG A 1 95 ? -29.048 28.381 26.511 1.00 70.44 95 ARG A O 1
ATOM 790 N N . LYS A 1 96 ? -27.975 28.240 28.486 1.00 68.06 96 LYS A N 1
ATOM 791 C CA . LYS A 1 96 ? -28.478 29.526 28.988 1.00 68.06 96 LYS A CA 1
ATOM 792 C C . LYS A 1 96 ? -28.059 30.638 28.016 1.00 68.06 96 LYS A C 1
ATOM 794 O O . LYS A 1 96 ? -26.912 30.621 27.567 1.00 68.06 96 LYS A O 1
ATOM 799 N N . PRO A 1 97 ? -28.953 31.586 27.691 1.00 76.00 97 PRO A N 1
ATOM 800 C CA . PRO A 1 97 ? -28.599 32.697 26.821 1.00 76.00 97 PRO A CA 1
ATOM 801 C C . PRO A 1 97 ? -27.468 33.513 27.451 1.00 76.00 97 PRO A C 1
ATOM 803 O O . PRO A 1 97 ? -27.391 33.649 28.679 1.00 76.00 97 PRO A O 1
ATOM 806 N N . PHE A 1 98 ? -26.593 34.038 26.596 1.00 76.25 98 PHE A N 1
ATOM 807 C CA . PHE A 1 98 ? -25.448 34.847 26.996 1.00 76.25 98 PHE A CA 1
ATOM 808 C C . PHE A 1 98 ? -25.897 35.991 27.923 1.00 76.25 98 PHE A C 1
ATOM 810 O O . PHE A 1 98 ? -26.884 36.671 27.649 1.00 76.25 98 PHE A O 1
ATOM 817 N N . GLY A 1 99 ? -25.221 36.145 29.066 1.00 74.69 99 GLY A N 1
ATOM 818 C CA . GLY A 1 99 ? -25.523 37.173 30.072 1.00 74.69 99 GLY A CA 1
ATOM 819 C C . GLY A 1 99 ? -26.497 36.775 31.194 1.00 74.69 99 GLY A C 1
ATOM 820 O O . GLY A 1 99 ? -26.553 37.467 32.210 1.00 74.69 99 GLY A O 1
ATOM 821 N N . LYS A 1 100 ? -27.228 35.649 31.108 1.00 79.62 100 LYS A N 1
ATOM 822 C CA . LYS A 1 100 ? -28.097 35.217 32.224 1.00 79.62 100 LYS A CA 1
ATOM 823 C C . LYS A 1 100 ? -27.315 34.487 33.322 1.00 79.62 100 LYS A C 1
ATOM 825 O O . LYS A 1 100 ? -27.079 33.281 33.244 1.00 79.62 100 LYS A O 1
ATOM 830 N N . LYS A 1 101 ? -26.984 35.215 34.395 1.00 81.31 101 LYS A N 1
ATOM 831 C CA . LYS A 1 101 ? -26.367 34.665 35.616 1.00 81.31 101 LYS A CA 1
ATOM 832 C C . LYS A 1 101 ? -27.337 33.764 36.388 1.00 81.31 101 LYS A C 1
ATOM 834 O O . LYS A 1 101 ? -28.516 34.095 36.550 1.00 81.31 101 LYS A O 1
ATOM 839 N N . SER A 1 102 ? -26.832 32.627 36.872 1.00 83.38 102 SER A N 1
ATOM 840 C CA . SER A 1 102 ? -27.589 31.712 37.740 1.00 83.38 102 SER A CA 1
ATOM 841 C C . SER A 1 102 ? -27.765 32.289 39.153 1.00 83.38 102 SER A C 1
ATOM 843 O O . SER A 1 102 ? -26.954 33.124 39.547 1.00 83.38 102 SER A O 1
ATOM 845 N N . PRO A 1 103 ? -28.762 31.845 39.941 1.00 83.69 103 PRO A N 1
ATOM 846 C CA . PRO A 1 103 ? -28.945 32.313 41.319 1.00 83.69 103 PRO A CA 1
ATOM 847 C C . PRO A 1 103 ? -27.690 32.150 42.190 1.00 83.69 103 PRO A C 1
ATOM 849 O O . PRO A 1 103 ? -27.312 33.081 42.886 1.00 83.69 103 PRO A O 1
ATOM 852 N N . ALA A 1 104 ? -26.978 31.025 42.066 1.00 83.38 104 ALA A N 1
ATOM 853 C CA . ALA A 1 104 ? -25.716 30.795 42.774 1.00 83.38 104 ALA A CA 1
ATOM 854 C C . ALA A 1 104 ? -24.594 31.752 42.333 1.00 83.38 104 ALA A C 1
ATOM 856 O O . ALA A 1 104 ? -23.752 32.147 43.132 1.00 83.38 104 ALA A O 1
ATOM 857 N N . GLN A 1 105 ? -24.584 32.144 41.056 1.00 81.25 105 GLN A N 1
ATOM 858 C CA . GLN A 1 105 ? -23.617 33.111 40.541 1.00 81.25 105 GLN A CA 1
ATOM 859 C C . GLN A 1 105 ? -23.947 34.537 40.988 1.00 81.25 105 GLN A C 1
ATOM 861 O O . GLN A 1 105 ? -23.034 35.281 41.309 1.00 81.25 105 GLN A O 1
ATOM 866 N N . ARG A 1 106 ? -25.237 34.883 41.099 1.00 84.12 106 ARG A N 1
ATOM 867 C CA . ARG A 1 106 ? -25.675 36.144 41.721 1.00 84.12 106 ARG A CA 1
ATOM 868 C C . ARG A 1 106 ? -25.292 36.205 43.199 1.00 84.12 106 ARG A C 1
ATOM 870 O O . ARG A 1 106 ? -24.865 37.252 43.650 1.00 84.12 106 ARG A O 1
ATOM 877 N N . LEU A 1 107 ? -25.412 35.093 43.927 1.00 83.00 107 LEU A N 1
ATOM 878 C CA . LEU A 1 107 ? -25.022 35.020 45.338 1.00 83.00 107 LEU A CA 1
ATOM 879 C C . LEU A 1 107 ? -23.517 35.279 45.523 1.00 83.00 107 LEU A C 1
ATOM 881 O O . LEU A 1 107 ? -23.139 36.089 46.356 1.00 83.00 107 LEU A O 1
ATOM 885 N N . ARG A 1 108 ? -22.668 34.678 44.676 1.00 81.00 108 ARG A N 1
ATOM 886 C CA . ARG A 1 108 ? -21.216 34.940 44.681 1.00 81.00 108 ARG A CA 1
ATOM 887 C C . ARG A 1 108 ? -20.847 36.383 44.346 1.00 81.00 108 ARG A C 1
ATOM 889 O O . ARG A 1 108 ? -19.861 36.877 44.877 1.00 81.00 108 ARG A O 1
ATOM 896 N N . ASP A 1 109 ? -21.599 37.030 43.458 1.00 80.94 109 ASP A N 1
ATOM 897 C CA . ASP A 1 109 ? -21.366 38.439 43.131 1.00 80.94 109 ASP A CA 1
ATOM 898 C C . ASP A 1 109 ? -21.705 39.352 44.328 1.00 80.94 109 ASP A C 1
ATOM 900 O O . ASP A 1 109 ? -21.020 40.345 44.537 1.00 80.94 109 ASP A O 1
ATOM 904 N N . LEU A 1 110 ? -22.709 38.996 45.144 1.00 79.81 110 LEU A N 1
ATOM 905 C CA . LEU A 1 110 ? -23.086 39.748 46.352 1.00 79.81 110 LEU A CA 1
ATOM 906 C C . LEU A 1 110 ? -22.049 39.626 47.479 1.00 79.81 110 LEU A C 1
ATOM 908 O O . LEU A 1 110 ? -21.796 40.600 48.181 1.00 79.81 110 LEU A O 1
ATOM 912 N N . ASP A 1 111 ? -21.411 38.461 47.623 1.00 73.19 111 ASP A N 1
ATOM 913 C CA . ASP A 1 111 ? -20.347 38.251 48.617 1.00 73.19 111 ASP A CA 1
ATOM 914 C C . ASP A 1 111 ? -19.044 39.005 48.268 1.00 73.19 111 ASP A C 1
ATOM 916 O O . ASP A 1 111 ? -18.178 39.179 49.124 1.00 73.19 111 ASP A O 1
ATOM 920 N N . GLY A 1 112 ? -18.888 39.454 47.016 1.00 63.00 112 GLY A N 1
ATOM 921 C CA . GLY A 1 112 ? -17.695 40.145 46.515 1.00 63.00 112 GLY A CA 1
ATOM 922 C C . GLY A 1 112 ? -17.698 41.673 46.649 1.00 63.00 112 GLY A C 1
ATOM 923 O O . GLY A 1 112 ? -16.655 42.277 46.404 1.00 63.00 112 GLY A O 1
ATOM 924 N N . GLU A 1 113 ? -18.820 42.301 47.026 1.00 59.25 113 GLU A N 1
ATOM 925 C CA . GLU A 1 113 ? -18.948 43.772 47.119 1.00 59.25 113 GLU A CA 1
ATOM 926 C C . GLU A 1 113 ? -18.749 44.356 48.529 1.00 59.25 113 GLU A C 1
ATOM 928 O O . GLU A 1 113 ? -18.778 45.572 48.695 1.00 59.25 113 GLU A O 1
ATOM 933 N N . ASN A 1 114 ? -18.467 43.536 49.546 1.00 54.47 114 ASN A N 1
ATOM 934 C CA . ASN A 1 114 ? -18.047 44.038 50.858 1.00 54.47 114 ASN A CA 1
ATOM 935 C C . ASN A 1 114 ? -16.518 44.030 50.968 1.00 54.47 114 ASN A C 1
ATOM 937 O O . ASN A 1 114 ? -15.922 43.081 51.488 1.00 54.47 114 ASN A O 1
ATOM 941 N N . LYS A 1 115 ? -15.885 45.096 50.474 1.00 46.03 115 LYS A N 1
ATOM 942 C CA . LYS A 1 115 ? -14.501 45.447 50.795 1.00 46.03 115 LYS A CA 1
ATOM 943 C C . LYS A 1 115 ? -14.355 46.947 50.981 1.00 46.03 115 LYS A C 1
ATOM 945 O O . LYS A 1 115 ? -14.930 47.686 50.156 1.00 46.03 115 LYS A O 1
#

pLDDT: mean 80.91, std 15.44, range [42.06, 97.0]